Protein AF-A0A954VQD3-F1 (afdb_monomer_lite)

Radius of gyration: 32.28 Å; chains: 1; bounding box: 73×51×91 Å

Structure (mmCIF, N/CA/C/O backbone):
data_AF-A0A954VQD3-F1
#
_entry.id   AF-A0A954VQD3-F1
#
loop_
_atom_site.group_PDB
_atom_site.id
_atom_site.type_symbol
_atom_site.label_atom_id
_atom_site.label_alt_id
_atom_site.label_comp_id
_atom_site.label_asym_id
_atom_site.label_entity_id
_atom_site.label_seq_id
_atom_site.pdbx_PDB_ins_code
_atom_site.Cartn_x
_atom_site.Cartn_y
_atom_site.Cartn_z
_atom_site.occupancy
_atom_site.B_iso_or_equiv
_atom_site.auth_seq_id
_atom_site.auth_comp_id
_atom_site.auth_asym_id
_atom_site.auth_atom_id
_atom_site.pdbx_PDB_model_num
ATOM 1 N N . MET A 1 1 ? -7.266 22.678 31.585 1.00 53.00 1 MET A N 1
ATOM 2 C CA . MET A 1 1 ? -7.393 21.200 31.535 1.00 53.00 1 MET A CA 1
ATOM 3 C C . MET A 1 1 ? -6.326 20.645 30.597 1.00 53.00 1 MET A C 1
ATOM 5 O O . MET A 1 1 ? -6.410 20.885 29.399 1.00 53.00 1 MET A O 1
ATOM 9 N N . VAL A 1 2 ? -5.304 19.952 31.107 1.00 60.34 2 VAL A N 1
ATOM 10 C CA . VAL A 1 2 ? -4.282 19.309 30.259 1.00 60.34 2 VAL A CA 1
ATOM 11 C C . VAL A 1 2 ? -4.828 17.956 29.795 1.00 60.34 2 VAL A C 1
ATOM 13 O O . VAL A 1 2 ? -5.065 17.069 30.614 1.00 60.34 2 VAL A O 1
ATOM 16 N N . LYS A 1 3 ? -5.079 17.790 28.490 1.00 67.12 3 LYS A N 1
ATOM 17 C CA . LYS A 1 3 ? -5.513 16.505 27.916 1.00 67.12 3 LYS A CA 1
ATOM 18 C C . LYS A 1 3 ? -4.340 15.517 27.979 1.00 67.12 3 LYS A C 1
ATOM 20 O O . LYS A 1 3 ? -3.381 15.668 27.226 1.00 67.12 3 LYS A O 1
ATOM 25 N N . LYS A 1 4 ? -4.399 14.508 28.857 1.00 63.41 4 LYS A N 1
ATOM 26 C CA . LYS A 1 4 ? -3.428 13.398 28.862 1.00 63.41 4 LYS A CA 1
ATOM 27 C C . LYS A 1 4 ? -3.558 12.614 27.546 1.00 63.41 4 LYS A C 1
ATOM 29 O O . LYS A 1 4 ? -4.603 12.028 27.273 1.00 63.41 4 LYS A O 1
ATOM 34 N N . GLN A 1 5 ? -2.517 12.646 26.714 1.00 70.31 5 GLN A N 1
ATOM 35 C CA . GLN A 1 5 ? -2.454 11.928 25.436 1.00 70.31 5 GLN A CA 1
ATOM 36 C C . GLN A 1 5 ? -2.365 10.416 25.690 1.00 70.31 5 GLN A C 1
ATOM 38 O O . GLN A 1 5 ? -1.503 9.959 26.439 1.00 70.31 5 GLN A O 1
ATOM 43 N N . LYS A 1 6 ? -3.256 9.633 25.071 1.00 73.31 6 LYS A N 1
ATOM 44 C CA . LYS A 1 6 ? -3.217 8.164 25.139 1.00 73.31 6 LYS A CA 1
ATOM 45 C C . LYS A 1 6 ? -2.074 7.660 24.239 1.00 73.31 6 LYS A C 1
ATOM 47 O O . LYS A 1 6 ? -2.005 8.107 23.091 1.00 73.31 6 LYS A O 1
ATOM 52 N N . PRO A 1 7 ? -1.199 6.751 24.707 1.00 74.94 7 PRO A N 1
ATOM 53 C CA . PRO A 1 7 ? -0.121 6.218 23.879 1.00 74.94 7 PRO A CA 1
ATOM 54 C C . PRO A 1 7 ? -0.697 5.536 22.631 1.00 74.94 7 PRO A C 1
ATOM 56 O O . PRO A 1 7 ? -1.694 4.809 22.703 1.00 74.94 7 PRO A O 1
ATOM 59 N N . ARG A 1 8 ? -0.098 5.814 21.468 1.00 77.88 8 ARG A N 1
ATOM 60 C CA . ARG A 1 8 ? -0.530 5.227 20.194 1.00 77.88 8 ARG A CA 1
ATOM 61 C C . ARG A 1 8 ? -0.176 3.743 20.185 1.00 77.88 8 ARG A C 1
ATOM 63 O O . ARG A 1 8 ? 0.967 3.384 20.442 1.00 77.88 8 ARG A O 1
ATOM 70 N N . ARG A 1 9 ? -1.153 2.890 19.866 1.00 84.06 9 ARG A N 1
ATOM 71 C CA . ARG A 1 9 ? -0.912 1.457 19.657 1.00 84.06 9 ARG A CA 1
ATOM 72 C C . ARG A 1 9 ? -0.051 1.263 18.412 1.00 84.06 9 ARG A C 1
ATOM 74 O O . ARG A 1 9 ? -0.367 1.824 17.361 1.00 84.06 9 ARG A O 1
ATOM 81 N N . VAL A 1 10 ? 1.007 0.475 18.553 1.00 87.19 10 VAL A N 1
ATOM 82 C CA . VAL A 1 10 ? 1.866 0.030 17.455 1.00 87.19 10 VAL A CA 1
ATOM 83 C C . VAL A 1 10 ? 1.436 -1.384 17.087 1.00 87.19 10 VAL A C 1
ATOM 85 O O . VAL A 1 10 ? 1.178 -2.198 17.969 1.00 87.19 10 VAL A O 1
ATOM 88 N N . TYR A 1 11 ? 1.316 -1.636 15.791 1.00 91.00 11 TYR A N 1
ATOM 89 C CA . TYR A 1 11 ? 0.988 -2.944 15.240 1.00 91.00 11 TYR A CA 1
ATOM 90 C C . TYR A 1 11 ? 2.153 -3.390 14.366 1.00 91.00 11 TYR A C 1
ATOM 92 O O . TYR A 1 11 ? 2.764 -2.543 13.704 1.00 91.00 11 TYR A O 1
ATOM 100 N N . ASP A 1 12 ? 2.436 -4.687 14.383 1.00 93.56 12 ASP A N 1
ATOM 101 C CA . ASP A 1 12 ? 3.449 -5.299 13.530 1.00 93.56 12 ASP A CA 1
ATOM 102 C C . ASP A 1 12 ? 3.027 -5.266 12.053 1.00 93.56 12 ASP A C 1
ATOM 104 O O . ASP A 1 12 ? 1.837 -5.180 11.733 1.00 93.56 12 ASP A O 1
ATOM 108 N N . ASP A 1 13 ? 3.993 -5.313 11.144 1.00 92.69 13 ASP A N 1
ATOM 109 C CA . ASP A 1 13 ? 3.743 -5.166 9.712 1.00 92.69 13 ASP A CA 1
ATOM 110 C C . ASP A 1 13 ? 3.011 -6.376 9.122 1.00 92.69 13 ASP A C 1
ATOM 112 O O . ASP A 1 13 ? 2.098 -6.185 8.316 1.00 92.69 13 ASP A O 1
ATOM 116 N N . ASN A 1 14 ? 3.290 -7.594 9.604 1.00 94.00 14 ASN A N 1
ATOM 117 C CA . ASN A 1 14 ? 2.524 -8.788 9.226 1.00 94.00 14 ASN A CA 1
ATOM 118 C C . ASN A 1 14 ? 1.044 -8.655 9.603 1.00 94.00 14 ASN A C 1
ATOM 120 O O . ASN A 1 14 ? 0.161 -8.963 8.805 1.00 94.00 14 ASN A O 1
ATOM 124 N N . PHE A 1 15 ? 0.767 -8.120 10.793 1.00 95.44 15 PHE A N 1
ATOM 125 C CA . PHE A 1 15 ? -0.600 -7.893 11.257 1.00 95.44 15 PHE A CA 1
ATOM 126 C C . PHE A 1 15 ? -1.336 -6.857 10.395 1.00 95.44 15 PHE A C 1
ATOM 128 O O . PHE A 1 15 ? -2.511 -7.020 10.064 1.00 95.44 15 PHE A O 1
ATOM 135 N N . LYS A 1 16 ? -0.648 -5.779 9.996 1.00 94.62 16 LYS A N 1
ATOM 136 C CA . LYS A 1 16 ? -1.219 -4.793 9.066 1.00 94.62 16 LYS A CA 1
ATOM 137 C C . LYS A 1 16 ? -1.496 -5.423 7.703 1.00 94.62 16 LYS A C 1
ATOM 139 O O . LYS A 1 16 ? -2.553 -5.153 7.137 1.00 94.62 16 LYS A O 1
ATOM 144 N N . ALA A 1 17 ? -0.578 -6.245 7.192 1.00 94.31 17 ALA A N 1
ATOM 145 C CA . ALA A 1 17 ? -0.716 -6.907 5.899 1.00 94.31 17 ALA A CA 1
ATOM 146 C C . ALA A 1 17 ? -1.917 -7.863 5.871 1.00 94.31 17 ALA A C 1
ATOM 148 O O . ALA A 1 17 ? -2.715 -7.788 4.941 1.00 94.31 17 ALA A O 1
ATOM 149 N N . GLU A 1 18 ? -2.112 -8.672 6.915 1.00 96.38 18 GLU A N 1
ATOM 150 C CA . GLU A 1 18 ? -3.295 -9.533 7.061 1.00 96.38 18 GLU A CA 1
ATOM 151 C C . GLU A 1 18 ? -4.593 -8.712 7.022 1.00 96.38 18 GLU A C 1
ATOM 153 O O . GLU A 1 18 ? -5.526 -9.018 6.277 1.00 96.38 18 GLU A O 1
ATOM 158 N N . ALA A 1 19 ? -4.635 -7.602 7.762 1.00 96.44 19 ALA A N 1
ATOM 159 C CA . ALA A 1 19 ? -5.797 -6.724 7.789 1.00 96.44 19 ALA A CA 1
ATOM 160 C C . ALA A 1 19 ? -6.103 -6.102 6.413 1.00 96.44 19 ALA A C 1
ATOM 162 O O . ALA A 1 19 ? -7.271 -5.922 6.056 1.00 96.44 19 ALA A O 1
ATOM 163 N N . VAL A 1 20 ? -5.072 -5.763 5.632 1.00 95.88 20 VAL A N 1
ATOM 164 C CA . VAL A 1 20 ? -5.244 -5.261 4.262 1.00 95.88 20 VAL A CA 1
ATOM 165 C C . VAL A 1 20 ? -5.672 -6.374 3.311 1.00 95.88 20 VAL A C 1
ATOM 167 O O . VAL A 1 20 ? -6.564 -6.129 2.501 1.00 95.88 20 VAL A O 1
ATOM 170 N N . GLN A 1 21 ? -5.129 -7.586 3.442 1.00 96.31 21 GLN A N 1
ATOM 171 C CA . GLN A 1 21 ? -5.534 -8.737 2.635 1.00 96.31 21 GLN A CA 1
ATOM 172 C C . GLN A 1 21 ? -7.033 -9.002 2.786 1.00 96.31 21 GLN A C 1
ATOM 174 O O . GLN A 1 21 ? -7.761 -9.020 1.799 1.00 96.31 21 GLN A O 1
ATOM 179 N N . MET A 1 22 ? -7.537 -9.022 4.022 1.00 96.75 22 MET A N 1
ATOM 180 C CA . MET A 1 22 ? -8.971 -9.157 4.279 1.00 96.75 22 MET A CA 1
ATOM 181 C C . MET A 1 22 ? -9.816 -8.053 3.615 1.00 96.75 22 MET A C 1
ATOM 183 O O . MET A 1 22 ? -10.934 -8.306 3.164 1.00 96.75 22 MET A O 1
ATOM 187 N N . LEU A 1 23 ? -9.312 -6.812 3.558 1.00 95.81 23 LEU A N 1
ATOM 188 C CA . LEU A 1 23 ? -9.985 -5.724 2.836 1.00 95.81 23 LEU A CA 1
ATOM 189 C C . LEU A 1 23 ? -9.977 -5.928 1.315 1.00 95.81 23 LEU A C 1
ATOM 191 O O . LEU A 1 23 ? -10.847 -5.382 0.635 1.00 95.81 23 LEU A O 1
ATOM 195 N N . MET A 1 24 ? -8.969 -6.608 0.770 1.00 93.06 24 MET A N 1
ATOM 196 C CA . MET A 1 24 ? -8.898 -6.957 -0.651 1.00 93.06 24 MET A CA 1
ATOM 197 C C . MET A 1 24 ? -9.823 -8.129 -0.983 1.00 93.06 24 MET A C 1
ATOM 199 O O . MET A 1 24 ? -10.461 -8.099 -2.030 1.00 93.06 24 MET A O 1
ATOM 203 N N . ASP A 1 25 ? -10.009 -9.055 -0.043 1.00 96.25 25 ASP A N 1
ATOM 204 C CA . ASP A 1 25 ? -10.927 -10.198 -0.152 1.00 96.25 25 ASP A CA 1
ATOM 205 C C . ASP A 1 25 ? -12.417 -9.802 -0.010 1.00 96.25 25 ASP A C 1
ATOM 207 O O . ASP A 1 25 ? -13.311 -10.645 -0.043 1.00 96.25 25 ASP A O 1
ATOM 211 N N . GLY A 1 26 ? -12.710 -8.504 0.141 1.00 94.62 26 GLY A N 1
ATOM 212 C CA . GLY A 1 26 ? -14.070 -7.953 0.138 1.00 94.62 26 GLY A CA 1
ATOM 213 C C . GLY A 1 26 ? -14.682 -7.717 1.521 1.00 94.62 26 GLY A C 1
ATOM 214 O O . GLY A 1 26 ? -15.826 -7.265 1.618 1.00 94.62 26 GLY A O 1
ATOM 215 N N . HIS A 1 27 ? -13.947 -7.957 2.611 1.00 97.12 27 HIS A N 1
ATOM 216 C CA . HIS A 1 27 ? -14.450 -7.642 3.945 1.00 97.12 27 HIS A CA 1
ATOM 217 C C . HIS A 1 27 ? -14.507 -6.129 4.189 1.00 97.12 27 HIS A C 1
ATOM 219 O O . HIS A 1 27 ? -13.629 -5.357 3.797 1.00 97.12 27 HIS A O 1
ATOM 225 N N . SER A 1 28 ? -15.538 -5.680 4.911 1.00 96.62 28 SER A N 1
ATOM 226 C CA . SER A 1 28 ? -15.629 -4.279 5.320 1.00 96.62 28 SER A CA 1
ATOM 227 C C . SER A 1 28 ? -14.601 -3.963 6.408 1.00 96.62 28 SER A C 1
ATOM 229 O O . SER A 1 28 ? -14.338 -4.777 7.293 1.00 96.62 28 SER A O 1
ATOM 231 N N . ALA A 1 29 ? -14.071 -2.737 6.421 1.00 94.94 29 ALA A N 1
ATOM 232 C CA . ALA A 1 29 ? -13.104 -2.322 7.443 1.00 94.94 29 ALA A CA 1
ATOM 233 C C . ALA A 1 29 ? -13.633 -2.454 8.877 1.00 94.94 29 ALA A C 1
ATOM 235 O O . ALA A 1 29 ? -12.852 -2.668 9.798 1.00 94.94 29 ALA A O 1
ATOM 236 N N . THR A 1 30 ? -14.948 -2.333 9.073 1.00 96.81 30 THR A N 1
ATOM 237 C CA . THR A 1 30 ? -15.583 -2.543 10.379 1.00 96.81 30 THR A CA 1
ATOM 238 C C . THR A 1 30 ? -15.539 -4.014 10.785 1.00 96.81 30 THR A C 1
ATOM 240 O O . THR A 1 30 ? -15.180 -4.313 11.920 1.00 96.81 30 THR A O 1
ATOM 243 N N . SER A 1 31 ? -15.840 -4.929 9.857 1.00 97.12 31 SER A N 1
ATOM 244 C CA . SER A 1 31 ? -15.756 -6.374 10.097 1.00 97.12 31 SER A CA 1
ATOM 245 C C . SER A 1 31 ? -14.320 -6.816 10.383 1.00 97.12 31 SER A C 1
ATOM 247 O O . SER A 1 31 ? -14.083 -7.542 11.346 1.00 97.12 31 SER A O 1
ATOM 249 N N . VAL A 1 32 ? -13.358 -6.315 9.605 1.00 97.12 32 VAL A N 1
ATOM 250 C CA . VAL A 1 32 ? -11.930 -6.596 9.808 1.00 97.12 32 VAL A CA 1
ATOM 251 C C . VAL A 1 32 ? -11.458 -6.074 11.164 1.00 97.12 32 VAL A C 1
ATOM 253 O O . VAL A 1 32 ? -10.838 -6.808 11.925 1.00 97.12 32 VAL A O 1
ATOM 256 N N . ALA A 1 33 ? -11.800 -4.830 11.512 1.00 95.44 33 ALA A N 1
ATOM 257 C CA . ALA A 1 33 ? -11.415 -4.242 12.791 1.00 95.44 33 ALA A CA 1
ATOM 258 C C . ALA A 1 33 ? -11.987 -5.018 13.987 1.00 95.44 33 ALA A C 1
ATOM 260 O O . ALA A 1 33 ? -11.266 -5.259 14.952 1.00 95.44 33 ALA A O 1
ATOM 261 N N . LEU A 1 34 ? -13.247 -5.458 13.899 1.00 96.19 34 LEU A N 1
ATOM 262 C CA . LEU A 1 34 ? -13.868 -6.294 14.923 1.00 96.19 34 LEU A CA 1
ATOM 263 C C . LEU A 1 34 ? -13.156 -7.648 15.048 1.00 96.19 34 LEU A C 1
ATOM 265 O O . LEU A 1 34 ? -12.820 -8.051 16.158 1.00 96.19 34 LEU A O 1
ATOM 269 N N . ARG A 1 35 ? -12.887 -8.321 13.921 1.00 95.50 35 ARG A N 1
ATOM 270 C CA . ARG A 1 35 ? -12.230 -9.637 13.900 1.00 95.50 35 ARG A CA 1
ATOM 271 C C . ARG A 1 35 ? -10.818 -9.592 14.482 1.00 95.50 35 ARG A C 1
ATOM 273 O O . ARG A 1 35 ? -10.439 -10.490 15.220 1.00 95.50 35 ARG A O 1
ATOM 280 N N . LEU A 1 36 ? -10.066 -8.540 14.168 1.00 93.50 36 LEU A N 1
ATOM 281 C CA . LEU A 1 36 ? -8.671 -8.376 14.582 1.00 93.50 36 LEU A CA 1
ATOM 282 C C . LEU A 1 36 ? -8.514 -7.624 15.918 1.00 93.50 36 LEU A C 1
ATOM 284 O O . LEU A 1 36 ? -7.398 -7.312 16.328 1.00 93.50 36 LEU A O 1
ATOM 288 N N . GLY A 1 37 ? -9.611 -7.276 16.600 1.00 92.81 37 GLY A N 1
ATOM 289 C CA . GLY A 1 37 ? -9.562 -6.541 17.871 1.00 92.81 37 GLY A CA 1
ATOM 290 C C . GLY A 1 37 ? -9.009 -5.111 17.754 1.00 92.81 37 GLY A C 1
ATOM 291 O O . GLY A 1 37 ? -8.537 -4.527 18.735 1.00 92.81 37 GLY A O 1
ATOM 292 N N . VAL A 1 38 ? -9.061 -4.519 16.559 1.00 92.50 38 VAL A N 1
ATOM 293 C CA . VAL A 1 38 ? -8.619 -3.147 16.299 1.00 92.50 38 VAL A CA 1
ATOM 294 C C . VAL A 1 38 ? -9.751 -2.188 16.644 1.00 92.50 38 VAL A C 1
ATOM 296 O O . VAL A 1 38 ? -10.834 -2.231 16.072 1.00 92.50 38 VAL A O 1
ATOM 299 N N . SER A 1 39 ? -9.495 -1.250 17.556 1.00 87.38 39 SER A N 1
ATOM 300 C CA . SER A 1 39 ? -10.549 -0.372 18.086 1.00 87.38 39 SER A CA 1
ATOM 301 C C . SER A 1 39 ? -11.146 0.606 17.069 1.00 87.38 39 SER A C 1
ATOM 303 O O . SER A 1 39 ? -12.187 1.196 17.340 1.00 87.38 39 SER A O 1
ATOM 305 N N . CYS A 1 40 ? 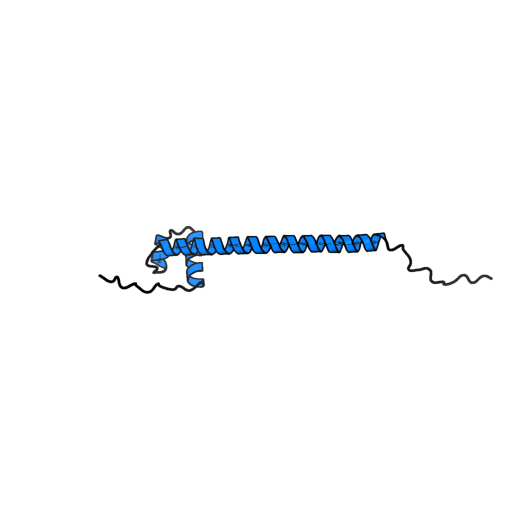-10.485 0.846 15.932 1.00 90.94 40 CYS A N 1
ATOM 306 C CA . CYS A 1 40 ? -10.936 1.842 14.967 1.00 90.94 40 CYS A CA 1
ATOM 307 C C . CYS A 1 40 ? -10.808 1.352 13.512 1.00 90.94 40 CYS A C 1
ATOM 309 O O . CYS A 1 40 ? -9.688 1.209 13.015 1.00 90.94 40 CYS A O 1
ATOM 311 N N . PRO A 1 41 ? -11.928 1.183 12.782 1.00 91.50 41 PRO A N 1
ATOM 312 C CA . PRO A 1 41 ? -11.929 0.765 11.375 1.00 91.50 41 PRO A CA 1
ATOM 313 C C . PRO A 1 41 ? -11.187 1.710 10.421 1.00 91.50 41 PRO A C 1
ATOM 315 O O . PRO A 1 41 ? -10.789 1.322 9.323 1.00 91.50 41 PRO A O 1
ATOM 318 N N . THR A 1 42 ? -11.013 2.980 10.795 1.00 94.12 42 THR A N 1
ATOM 319 C CA . THR A 1 42 ? -10.273 3.959 9.981 1.00 94.12 42 THR A CA 1
ATOM 320 C C . THR A 1 42 ? -8.781 3.642 9.918 1.00 94.12 42 THR A C 1
ATOM 322 O O . THR A 1 42 ? -8.148 3.927 8.904 1.00 94.12 42 THR A O 1
ATOM 325 N N . VAL A 1 43 ? -8.233 3.002 10.955 1.00 93.94 43 VAL A N 1
ATOM 326 C CA . VAL A 1 43 ? -6.827 2.587 11.010 1.00 93.94 43 VAL A CA 1
ATOM 327 C C . VAL A 1 43 ? -6.555 1.483 9.987 1.00 93.94 43 VAL A C 1
ATOM 329 O O . VAL A 1 43 ? -5.576 1.569 9.257 1.00 93.94 43 VAL A O 1
ATOM 332 N N . VAL A 1 44 ? -7.473 0.526 9.833 1.00 94.56 44 VAL A N 1
ATOM 333 C CA . VAL A 1 44 ? -7.356 -0.543 8.825 1.00 94.56 44 VAL A CA 1
ATOM 334 C C . VAL A 1 44 ? -7.355 0.034 7.402 1.00 94.56 44 VAL A C 1
ATOM 336 O O . VAL A 1 44 ? -6.514 -0.311 6.574 1.00 94.56 44 VAL A O 1
ATOM 339 N N . ARG A 1 45 ? -8.240 1.003 7.120 1.00 94.69 45 ARG A N 1
ATOM 340 C CA . ARG A 1 45 ? -8.238 1.722 5.828 1.00 94.69 45 ARG A CA 1
ATOM 341 C C . ARG A 1 45 ? -6.951 2.520 5.605 1.00 94.69 45 ARG A C 1
ATOM 343 O O . ARG A 1 45 ? -6.524 2.684 4.464 1.00 94.69 45 ARG A O 1
ATOM 350 N N . ARG A 1 46 ? -6.350 3.047 6.677 1.00 95.31 46 ARG A N 1
ATOM 351 C CA . ARG A 1 46 ? -5.075 3.769 6.614 1.00 95.31 46 ARG A CA 1
ATOM 352 C C . ARG A 1 46 ? -3.945 2.843 6.181 1.00 95.31 46 ARG A C 1
ATOM 354 O O . ARG A 1 46 ? -3.223 3.218 5.267 1.00 95.31 46 ARG A O 1
ATOM 361 N N . TRP A 1 47 ? -3.855 1.645 6.756 1.00 95.38 47 TRP A N 1
ATOM 362 C CA . TRP A 1 47 ? -2.849 0.651 6.370 1.00 95.38 47 TRP A CA 1
ATOM 363 C C . TRP A 1 47 ? -2.959 0.264 4.900 1.00 95.38 47 TRP A C 1
ATOM 365 O O . TRP A 1 47 ? -1.951 0.257 4.205 1.00 95.38 47 TRP A O 1
ATOM 375 N N . LYS A 1 48 ? -4.183 0.075 4.386 1.00 94.06 48 LYS A N 1
ATOM 376 C CA . LYS A 1 48 ? -4.395 -0.174 2.950 1.00 94.06 48 LYS A CA 1
ATOM 377 C C . LYS A 1 48 ? -3.807 0.944 2.086 1.00 94.06 48 LYS A C 1
ATOM 379 O O . LYS A 1 48 ? -3.146 0.674 1.092 1.00 94.06 48 LYS A O 1
ATOM 384 N N . ARG A 1 49 ? -4.025 2.207 2.464 1.00 93.31 49 ARG A N 1
ATOM 385 C CA . ARG A 1 49 ? -3.471 3.355 1.731 1.00 93.31 49 ARG A CA 1
ATOM 386 C C . ARG A 1 49 ? -1.947 3.434 1.837 1.00 93.31 49 ARG A C 1
ATOM 388 O O . ARG A 1 49 ? -1.308 3.716 0.833 1.00 93.31 49 ARG A O 1
ATOM 395 N N . GLU A 1 50 ? -1.386 3.211 3.024 1.00 92.19 50 GLU A N 1
ATOM 396 C CA . GLU A 1 50 ? 0.069 3.193 3.243 1.00 92.19 50 GLU A CA 1
ATOM 397 C C . GLU A 1 50 ? 0.731 2.129 2.356 1.00 92.19 50 GLU A C 1
ATOM 399 O O . GLU A 1 50 ? 1.687 2.430 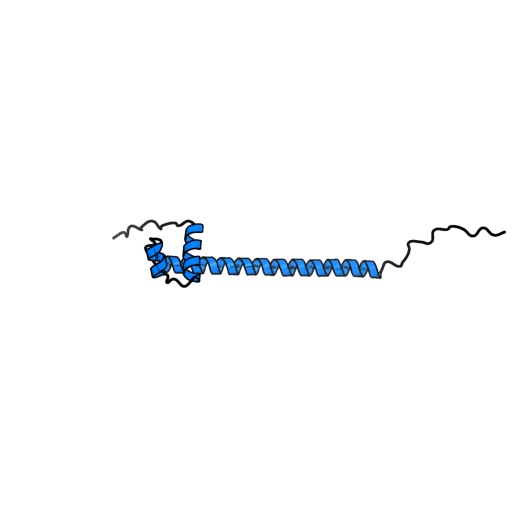1.648 1.00 92.19 50 GLU A O 1
ATOM 404 N N . GLN A 1 51 ? 0.158 0.926 2.303 1.00 90.62 51 GLN A N 1
ATOM 405 C CA . GLN A 1 51 ? 0.688 -0.178 1.505 1.00 90.62 51 GLN A CA 1
ATOM 406 C C . GLN A 1 51 ? 0.582 0.081 -0.007 1.00 90.62 51 GLN A C 1
ATOM 408 O O . GLN A 1 51 ? 1.532 -0.177 -0.740 1.00 90.62 51 GLN A O 1
ATOM 413 N N . LEU A 1 52 ? -0.532 0.659 -0.476 1.00 88.81 52 LEU A N 1
ATOM 414 C CA . LEU A 1 52 ? -0.689 1.058 -1.881 1.00 88.81 52 LEU A CA 1
ATOM 415 C C . LEU A 1 52 ? 0.284 2.176 -2.282 1.00 88.81 52 LEU A C 1
ATOM 417 O O . LEU A 1 52 ? 0.842 2.135 -3.374 1.00 88.81 52 LEU A O 1
ATOM 421 N N . ALA A 1 53 ? 0.511 3.157 -1.405 1.00 88.25 53 ALA A N 1
ATOM 422 C CA . ALA A 1 53 ? 1.475 4.227 -1.655 1.00 88.25 53 ALA A CA 1
ATOM 423 C C . ALA A 1 53 ? 2.912 3.686 -1.725 1.00 88.25 53 ALA A C 1
ATOM 425 O O . ALA A 1 53 ? 3.680 4.081 -2.601 1.00 88.25 53 ALA A O 1
ATOM 426 N N . GLN A 1 54 ? 3.255 2.744 -0.842 1.00 86.12 54 GLN A N 1
ATOM 427 C CA . GLN A 1 54 ? 4.549 2.068 -0.860 1.00 86.12 54 GLN A CA 1
ATOM 428 C C . GLN A 1 54 ? 4.739 1.265 -2.155 1.00 86.12 54 GLN A C 1
ATOM 430 O O . GLN A 1 54 ? 5.785 1.365 -2.788 1.00 86.12 54 GLN A O 1
ATOM 435 N N . ALA A 1 55 ? 3.718 0.511 -2.574 1.00 82.06 55 ALA A N 1
ATOM 436 C CA . ALA A 1 55 ? 3.758 -0.274 -3.804 1.00 82.06 55 ALA A CA 1
ATOM 437 C C . ALA A 1 55 ? 3.934 0.611 -5.049 1.00 82.06 55 ALA A C 1
ATOM 439 O O . ALA A 1 55 ? 4.765 0.297 -5.898 1.00 82.06 55 ALA A O 1
ATOM 440 N N . GLY A 1 56 ? 3.213 1.737 -5.127 1.00 80.12 56 GLY A N 1
ATOM 441 C CA . GLY A 1 56 ? 3.366 2.709 -6.215 1.00 80.12 56 GLY A CA 1
ATOM 442 C C . GLY A 1 56 ? 4.780 3.288 -6.282 1.00 80.12 56 GLY A C 1
ATOM 443 O O . GLY A 1 56 ? 5.415 3.243 -7.328 1.00 80.12 56 GLY A O 1
ATOM 444 N N . SER A 1 57 ? 5.326 3.714 -5.140 1.00 78.62 57 SER A N 1
ATOM 445 C CA . SER A 1 57 ? 6.692 4.245 -5.080 1.00 78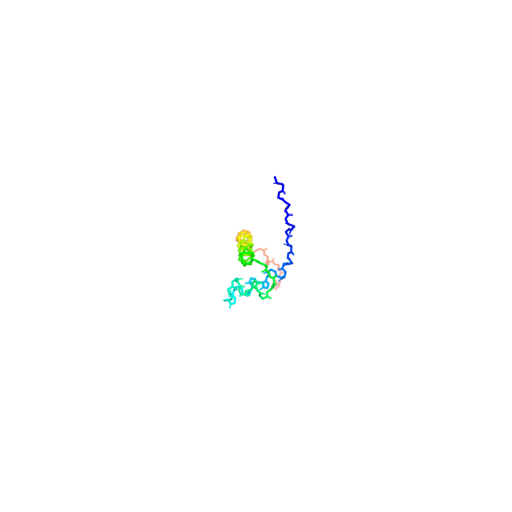.62 57 SER A CA 1
ATOM 446 C C . SER A 1 57 ? 7.753 3.223 -5.495 1.00 78.62 57 SER A C 1
ATOM 448 O O . SER A 1 57 ? 8.753 3.603 -6.099 1.00 78.62 57 SER A O 1
ATOM 450 N N . VAL A 1 58 ? 7.578 1.944 -5.154 1.00 76.50 58 VAL A N 1
ATOM 451 C CA . VAL A 1 58 ? 8.523 0.890 -5.551 1.00 76.50 58 VAL A CA 1
ATOM 452 C C . VAL A 1 58 ? 8.431 0.621 -7.051 1.00 76.50 58 VAL A C 1
ATOM 454 O O . VAL A 1 58 ? 9.470 0.501 -7.696 1.00 76.50 58 VAL A O 1
ATOM 457 N N . ALA A 1 59 ? 7.219 0.567 -7.612 1.00 75.69 59 ALA A N 1
ATOM 458 C CA . ALA A 1 59 ? 7.018 0.384 -9.048 1.00 75.69 59 ALA A CA 1
ATOM 459 C C . ALA A 1 59 ? 7.702 1.498 -9.858 1.00 75.69 59 ALA A C 1
ATOM 461 O O . ALA A 1 59 ? 8.474 1.200 -10.766 1.00 75.69 59 ALA A O 1
ATOM 462 N N . ASP A 1 60 ? 7.530 2.759 -9.451 1.00 76.62 60 ASP A N 1
ATOM 463 C CA . ASP A 1 60 ? 8.148 3.911 -10.120 1.00 76.62 60 ASP A CA 1
ATOM 464 C C . ASP A 1 60 ? 9.687 3.831 -10.128 1.00 76.62 60 ASP A C 1
ATOM 466 O O . ASP A 1 60 ? 10.342 4.090 -11.143 1.00 76.62 60 ASP A O 1
ATOM 470 N N . VAL A 1 61 ? 10.286 3.436 -8.998 1.00 79.94 61 VAL A N 1
ATOM 471 C CA . VAL A 1 61 ? 11.743 3.267 -8.883 1.00 79.94 61 VAL A CA 1
ATOM 472 C C . VAL A 1 61 ? 12.225 2.116 -9.768 1.00 79.94 61 VAL A C 1
ATOM 474 O O . VAL A 1 61 ? 13.225 2.269 -10.474 1.00 79.94 61 VAL A O 1
ATOM 477 N N . MET A 1 62 ? 11.523 0.983 -9.778 1.00 76.62 62 MET A N 1
ATOM 478 C CA . MET A 1 62 ? 11.892 -0.161 -10.616 1.00 76.62 62 MET A CA 1
ATOM 479 C C . MET A 1 62 ? 11.805 0.173 -12.109 1.00 76.62 62 MET A C 1
ATOM 481 O O . MET A 1 62 ? 12.754 -0.102 -12.843 1.00 76.62 62 MET A O 1
ATOM 485 N N . ASP A 1 63 ? 10.743 0.849 -12.548 1.00 81.50 63 ASP A N 1
ATOM 486 C CA . ASP A 1 63 ? 10.571 1.272 -13.942 1.00 81.50 63 ASP A CA 1
ATOM 487 C C . ASP A 1 63 ? 11.686 2.218 -14.401 1.00 81.50 63 ASP A C 1
ATOM 489 O O . ASP A 1 63 ? 12.187 2.113 -15.526 1.00 81.50 63 ASP A O 1
ATOM 493 N N . SER A 1 64 ? 12.117 3.132 -13.526 1.00 82.56 64 SER A N 1
ATOM 494 C CA . SER A 1 64 ? 13.238 4.030 -13.819 1.00 82.56 64 SER A CA 1
ATOM 495 C C . SER A 1 64 ? 14.540 3.256 -14.053 1.00 82.56 64 SER A C 1
ATOM 497 O O . SER A 1 64 ? 15.265 3.527 -15.014 1.00 82.56 64 SER A O 1
ATOM 499 N N . ARG A 1 65 ? 14.790 2.224 -13.237 1.00 79.88 65 ARG A N 1
ATOM 500 C CA . ARG A 1 65 ? 15.988 1.391 -13.335 1.00 79.88 65 ARG A CA 1
ATOM 501 C C . ARG A 1 65 ? 15.967 0.503 -14.574 1.00 79.88 65 ARG A C 1
ATOM 503 O O . ARG A 1 65 ? 17.003 0.344 -15.216 1.00 79.88 65 ARG A O 1
ATOM 510 N N . VAL A 1 66 ? 14.806 -0.042 -14.937 1.00 88.00 66 VAL A N 1
ATOM 511 C CA . VAL A 1 66 ? 14.636 -0.818 -16.175 1.00 88.00 66 VAL A CA 1
ATOM 512 C C . VAL A 1 66 ? 14.975 0.044 -17.389 1.00 88.00 66 VAL A C 1
ATOM 514 O O . VAL A 1 66 ? 15.799 -0.357 -18.207 1.00 88.00 66 VAL A O 1
ATOM 517 N N . LYS A 1 67 ? 14.432 1.265 -17.474 1.00 87.19 67 LYS A N 1
ATOM 518 C CA . LYS A 1 67 ? 14.719 2.185 -18.589 1.00 87.19 67 LYS A CA 1
ATOM 519 C C . LYS A 1 67 ? 16.201 2.539 -18.704 1.00 87.19 67 LYS A C 1
ATOM 521 O O . LYS A 1 67 ? 16.722 2.617 -19.817 1.00 87.19 67 LYS A O 1
ATOM 526 N N . GLU A 1 68 ? 16.872 2.755 -17.576 1.00 88.62 68 GLU A N 1
ATOM 527 C CA . GLU A 1 68 ? 18.311 3.030 -17.538 1.00 88.62 68 GLU A CA 1
ATOM 528 C C . GLU A 1 68 ? 19.122 1.833 -18.057 1.00 88.62 68 GLU A C 1
ATOM 530 O O . GLU A 1 68 ? 19.965 1.989 -18.941 1.00 88.62 68 GLU A O 1
ATOM 535 N N . LEU A 1 69 ? 18.818 0.626 -17.573 1.00 90.06 69 LEU A N 1
ATOM 536 C CA . LEU A 1 69 ? 19.492 -0.602 -18.001 1.00 90.06 69 LEU A CA 1
ATOM 537 C C . LEU A 1 69 ? 19.263 -0.897 -19.486 1.00 90.06 69 LEU A C 1
ATOM 539 O O . LEU A 1 69 ? 20.199 -1.264 -20.193 1.00 90.06 69 LEU A O 1
ATOM 5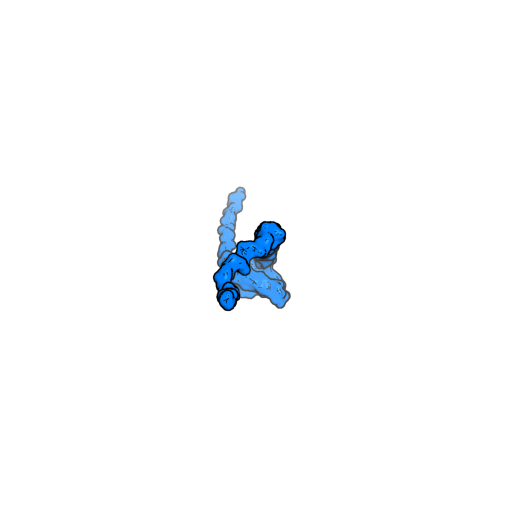43 N N . GLU A 1 70 ? 18.048 -0.689 -19.987 1.00 88.56 70 GLU A N 1
ATOM 544 C CA . GLU A 1 70 ? 17.758 -0.820 -21.412 1.00 88.56 70 GLU A CA 1
ATOM 545 C C . GLU A 1 70 ? 18.516 0.210 -22.264 1.00 88.56 70 GLU A C 1
ATOM 547 O O . GLU A 1 70 ? 18.938 -0.091 -23.383 1.00 88.56 70 GLU A O 1
ATOM 552 N N . ALA A 1 71 ? 18.683 1.442 -21.773 1.00 88.94 71 ALA A N 1
ATOM 553 C CA . ALA A 1 71 ? 19.441 2.471 -22.479 1.00 88.94 71 ALA A CA 1
ATOM 554 C C . ALA A 1 71 ? 20.927 2.109 -22.572 1.00 88.94 71 ALA A C 1
ATOM 556 O O . ALA A 1 71 ? 21.524 2.264 -23.642 1.00 88.94 71 ALA A O 1
ATOM 557 N N . GLU A 1 72 ? 21.488 1.578 -21.487 1.00 87.56 72 GLU A N 1
ATOM 558 C CA . GLU A 1 72 ? 22.871 1.118 -21.445 1.00 87.56 72 GLU A CA 1
ATOM 559 C C . GLU A 1 72 ? 23.082 -0.104 -22.342 1.00 87.56 72 GLU A C 1
ATOM 561 O O . GLU A 1 72 ? 24.028 -0.133 -23.129 1.00 87.56 72 GLU A O 1
ATOM 566 N N . LEU A 1 73 ? 22.149 -1.061 -22.333 1.00 88.00 73 LEU A N 1
ATOM 567 C CA . LEU A 1 73 ? 22.188 -2.208 -23.239 1.00 88.00 73 LEU A CA 1
ATOM 568 C C . LEU A 1 73 ? 22.222 -1.752 -24.704 1.00 88.00 73 LEU A C 1
ATOM 570 O O . LEU A 1 73 ? 23.114 -2.149 -25.451 1.00 88.00 73 LEU A O 1
ATOM 574 N N . ARG A 1 74 ? 21.333 -0.829 -25.094 1.00 85.94 74 ARG A N 1
ATOM 575 C CA . ARG A 1 74 ? 21.316 -0.254 -26.451 1.00 85.94 74 ARG A CA 1
ATOM 576 C C . ARG A 1 74 ? 22.609 0.490 -26.799 1.00 85.94 74 ARG A C 1
ATOM 578 O O . ARG A 1 74 ? 22.976 0.555 -27.973 1.00 85.94 74 ARG A O 1
ATOM 585 N N . ARG A 1 75 ? 23.280 1.110 -25.821 1.00 87.62 75 ARG A N 1
ATOM 586 C CA . ARG A 1 75 ? 24.577 1.777 -26.024 1.00 87.62 75 ARG A CA 1
ATOM 587 C C . ARG A 1 75 ? 25.670 0.752 -26.310 1.00 87.62 75 ARG A C 1
ATOM 589 O O . ARG A 1 75 ? 26.345 0.871 -27.330 1.00 87.62 75 ARG A O 1
ATOM 596 N N . VAL A 1 76 ? 25.777 -0.272 -25.469 1.00 83.31 76 VAL A N 1
ATOM 597 C CA . VAL A 1 76 ? 26.755 -1.360 -25.610 1.00 83.31 76 VAL A CA 1
ATOM 598 C C . VAL A 1 76 ? 26.545 -2.132 -26.916 1.00 83.31 76 VAL A C 1
ATOM 600 O O . VAL A 1 76 ? 27.506 -2.449 -27.618 1.00 83.31 76 VAL A O 1
ATOM 603 N N . GLU A 1 77 ? 25.295 -2.391 -27.302 1.00 77.81 77 GLU A N 1
ATOM 604 C CA . GLU A 1 77 ? 24.970 -3.025 -28.584 1.00 77.81 77 GLU A CA 1
ATOM 605 C C . GLU A 1 77 ? 25.442 -2.188 -29.776 1.00 77.81 77 GLU A C 1
ATOM 607 O O . GLU A 1 77 ? 26.057 -2.726 -30.699 1.00 77.81 77 GLU A O 1
ATOM 612 N N . ARG A 1 78 ? 25.229 -0.866 -29.735 1.00 71.94 78 ARG A N 1
ATOM 613 C CA . ARG A 1 78 ? 25.728 0.049 -30.769 1.00 71.94 78 ARG A CA 1
ATOM 614 C C . ARG A 1 78 ? 27.251 0.056 -30.844 1.00 71.94 78 ARG A C 1
ATOM 616 O O . ARG A 1 78 ? 27.791 0.016 -31.945 1.00 71.94 78 ARG A O 1
ATOM 623 N N . GLU A 1 79 ? 27.947 0.070 -29.712 1.00 77.81 79 GLU A N 1
ATOM 624 C CA . GLU A 1 79 ? 29.415 0.017 -29.677 1.00 77.81 79 GLU A CA 1
ATOM 625 C C . GLU A 1 79 ? 29.953 -1.286 -30.287 1.00 77.81 79 GLU A C 1
ATOM 627 O O . GLU A 1 79 ? 30.864 -1.255 -31.121 1.00 77.81 79 GLU A O 1
ATOM 632 N N . ARG A 1 80 ? 29.331 -2.428 -29.964 1.00 76.06 80 ARG A N 1
ATOM 633 C CA . ARG A 1 80 ? 29.660 -3.726 -30.573 1.00 76.06 80 ARG A CA 1
ATOM 634 C C . ARG A 1 80 ? 29.429 -3.721 -32.083 1.00 76.06 80 ARG A C 1
ATOM 636 O O . ARG A 1 80 ? 30.246 -4.259 -32.833 1.00 76.06 80 ARG A O 1
ATOM 643 N N . ASP A 1 81 ? 28.313 -3.161 -32.533 1.00 70.75 81 ASP A N 1
ATOM 644 C CA . ASP A 1 81 ? 27.942 -3.162 -33.948 1.00 70.75 81 ASP A CA 1
ATOM 645 C C . ASP A 1 81 ? 28.824 -2.225 -34.774 1.00 70.75 81 ASP A C 1
ATOM 647 O O . ASP A 1 81 ? 29.183 -2.570 -35.902 1.00 70.75 81 ASP A O 1
ATOM 651 N N . VAL A 1 82 ? 29.261 -1.102 -34.198 1.00 71.44 82 VAL A N 1
ATOM 652 C CA . VAL A 1 82 ? 30.307 -0.260 -34.789 1.00 71.44 82 VAL A CA 1
ATOM 653 C C . VAL A 1 82 ? 31.601 -1.058 -34.916 1.00 71.44 82 VAL A C 1
ATOM 655 O O . VAL A 1 82 ? 32.105 -1.173 -36.031 1.00 71.44 82 VAL A O 1
ATOM 658 N N . LEU A 1 83 ? 32.094 -1.700 -33.847 1.00 60.91 83 LEU A N 1
ATOM 659 C CA . LEU A 1 83 ? 33.326 -2.502 -33.911 1.00 60.91 83 LEU A CA 1
ATOM 660 C C . LEU A 1 83 ? 33.257 -3.622 -34.961 1.00 60.91 83 LEU A C 1
ATOM 662 O O . LEU A 1 83 ? 34.213 -3.832 -35.707 1.00 60.91 83 LEU A O 1
ATOM 666 N N . LYS A 1 84 ? 32.117 -4.313 -35.073 1.00 61.69 84 LYS A N 1
ATOM 667 C CA . LYS A 1 84 ? 31.897 -5.325 -36.120 1.00 61.69 84 LYS A CA 1
ATOM 668 C C . LYS A 1 84 ? 31.915 -4.740 -37.531 1.00 61.69 84 LYS A C 1
ATOM 670 O O . LYS A 1 84 ? 32.317 -5.437 -38.458 1.00 61.69 84 LYS A O 1
ATOM 675 N N . LYS A 1 85 ? 31.472 -3.494 -37.716 1.00 59.41 85 LYS A N 1
ATOM 676 C CA . LYS A 1 85 ? 31.435 -2.830 -39.026 1.00 59.41 85 LYS A CA 1
ATOM 677 C C . LYS A 1 85 ? 32.821 -2.359 -39.486 1.00 59.41 85 LYS A C 1
ATOM 679 O O . LYS A 1 85 ? 33.068 -2.347 -40.688 1.00 59.41 85 LYS A O 1
ATOM 684 N N . VAL A 1 86 ? 33.711 -1.994 -38.557 1.00 61.00 86 VAL A N 1
ATOM 685 C CA . VAL A 1 86 ? 35.088 -1.531 -38.846 1.00 61.00 86 VAL A CA 1
ATOM 686 C C . VAL A 1 86 ? 36.169 -2.603 -38.729 1.00 61.00 86 VAL A C 1
ATOM 688 O O . VAL A 1 86 ? 37.318 -2.302 -39.029 1.00 61.00 86 VAL A O 1
ATOM 691 N N . ALA A 1 87 ? 35.848 -3.841 -38.351 1.00 56.25 87 ALA A N 1
ATOM 692 C CA . ALA A 1 87 ? 36.782 -4.959 -38.452 1.00 56.25 87 ALA A CA 1
ATOM 693 C C . ALA A 1 87 ? 36.700 -5.581 -39.863 1.00 56.25 87 ALA A C 1
ATOM 695 O O . ALA A 1 87 ? 35.859 -6.459 -40.093 1.00 56.25 87 ALA A O 1
ATOM 696 N N . PRO A 1 88 ? 37.530 -5.165 -40.848 1.00 52.78 88 PRO A N 1
ATOM 697 C CA . PRO A 1 88 ? 37.686 -5.946 -42.059 1.00 52.78 88 PRO A CA 1
ATOM 698 C C . PRO A 1 88 ? 38.184 -7.336 -41.667 1.00 52.78 88 PRO A C 1
ATOM 700 O O . PRO A 1 88 ? 38.976 -7.512 -40.746 1.00 52.78 88 PRO A O 1
ATOM 703 N N . ARG A 1 89 ? 37.673 -8.331 -42.380 1.00 56.25 89 ARG A N 1
ATOM 704 C CA . ARG A 1 89 ? 37.963 -9.757 -42.249 1.00 56.25 89 ARG A CA 1
ATOM 705 C C . ARG A 1 89 ? 39.471 -10.010 -42.461 1.00 56.25 89 ARG A C 1
ATOM 707 O O . ARG A 1 89 ? 39.883 -10.360 -43.558 1.00 56.25 89 ARG A O 1
ATOM 714 N N . SER A 1 90 ? 40.304 -9.789 -41.446 1.00 57.31 90 SER A N 1
ATOM 715 C CA . SER A 1 90 ? 41.767 -9.920 -41.523 1.00 57.31 90 SER A CA 1
ATOM 716 C C . SER A 1 90 ? 42.314 -10.931 -40.517 1.00 57.31 90 SER A C 1
ATOM 718 O O . SER A 1 90 ? 43.295 -10.677 -39.833 1.00 57.31 90 SER A O 1
ATOM 720 N N . LEU A 1 91 ? 41.718 -12.121 -40.448 1.00 56.50 91 LEU A N 1
ATOM 721 C CA . LEU A 1 91 ? 42.345 -13.279 -39.810 1.00 56.50 91 LEU A CA 1
ATOM 722 C C . LEU A 1 91 ? 42.153 -14.488 -40.726 1.00 56.50 91 LEU A C 1
ATOM 724 O O . LEU A 1 91 ? 41.035 -14.971 -40.890 1.00 56.50 91 LEU A O 1
ATOM 728 N N . GLY A 1 92 ? 43.249 -14.936 -41.348 1.00 50.28 92 GLY A N 1
ATOM 729 C CA . GLY A 1 92 ? 43.307 -16.230 -42.033 1.00 50.28 92 GLY A CA 1
ATOM 730 C C . GLY A 1 92 ? 43.857 -16.247 -43.464 1.00 50.28 92 GLY A C 1
ATOM 731 O O . GLY A 1 92 ? 43.274 -16.907 -44.314 1.00 50.28 92 GLY A O 1
ATOM 732 N N . LYS A 1 93 ? 44.985 -15.585 -43.755 1.00 49.53 93 LYS A N 1
ATOM 733 C CA . LYS A 1 93 ? 45.911 -16.080 -44.794 1.00 49.53 93 LYS A CA 1
ATOM 734 C C . LYS A 1 93 ? 47.208 -16.507 -44.111 1.00 49.53 93 LYS A C 1
ATOM 736 O O . LYS A 1 93 ? 48.164 -15.745 -44.050 1.00 49.53 93 LYS A O 1
ATOM 741 N N . GLY A 1 94 ? 47.188 -17.702 -43.528 1.00 52.06 94 GLY A N 1
ATOM 742 C CA . GLY A 1 94 ? 48.386 -18.434 -43.127 1.00 52.06 94 GLY A CA 1
ATOM 743 C C . GLY A 1 94 ? 48.651 -19.511 -44.172 1.00 52.06 94 GLY A C 1
ATOM 744 O O . GLY A 1 94 ? 47.789 -20.354 -44.401 1.00 52.06 94 GLY A O 1
ATOM 745 N N . ASN A 1 95 ? 49.800 -19.415 -44.840 1.00 51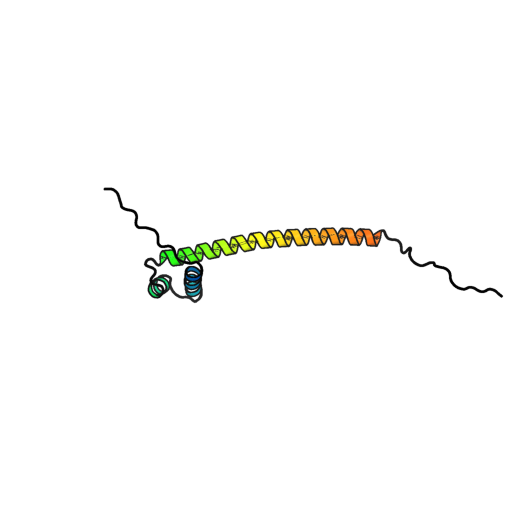.94 95 ASN A N 1
ATOM 746 C CA . ASN A 1 95 ? 50.307 -20.358 -45.836 1.00 51.94 95 ASN A CA 1
ATOM 747 C C . ASN A 1 95 ? 50.144 -21.820 -45.411 1.00 51.94 95 ASN A C 1
ATOM 749 O O . ASN A 1 95 ? 50.549 -22.169 -44.306 1.00 51.94 95 ASN A O 1
ATOM 753 N N . SER A 1 96 ? 49.703 -22.674 -46.339 1.00 53.62 96 SER A N 1
ATOM 754 C CA . SER A 1 96 ? 50.189 -24.053 -46.400 1.00 53.62 96 SER A CA 1
ATOM 755 C C . SER A 1 96 ? 49.853 -24.719 -47.740 1.00 53.62 96 SER A C 1
ATOM 757 O O . SER A 1 96 ? 48.694 -24.788 -48.130 1.00 53.62 96 SER A O 1
ATOM 759 N N . HIS A 1 97 ? 5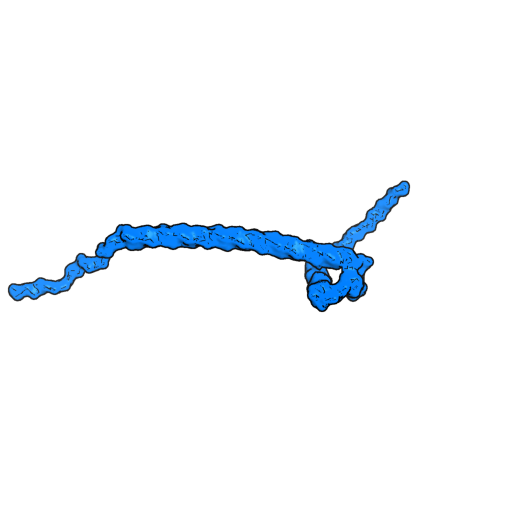0.900 -25.236 -48.389 1.00 49.19 97 HIS A N 1
ATOM 760 C CA . HIS A 1 97 ? 50.916 -26.172 -49.522 1.00 49.19 97 HIS A CA 1
ATOM 761 C C . HIS A 1 97 ? 50.541 -25.667 -50.928 1.00 49.19 97 HIS A C 1
ATOM 763 O O . HIS A 1 97 ? 49.417 -25.807 -51.395 1.00 49.19 97 HIS A O 1
ATOM 769 N N . ALA A 1 98 ? 51.571 -25.256 -51.674 1.00 49.09 98 ALA A N 1
ATOM 770 C CA . ALA A 1 98 ? 51.690 -25.572 -53.097 1.00 49.09 98 ALA A CA 1
ATOM 771 C C . ALA A 1 98 ? 53.133 -26.031 -53.363 1.00 49.09 98 ALA A C 1
ATOM 773 O O . ALA A 1 98 ? 54.023 -25.234 -53.646 1.00 49.09 98 ALA A O 1
ATOM 774 N N . LEU A 1 99 ? 53.357 -27.333 -53.166 1.00 51.28 99 LEU A N 1
ATOM 775 C CA . LEU A 1 99 ? 54.525 -28.058 -53.652 1.00 51.28 99 LEU A CA 1
ATOM 776 C C . LEU A 1 99 ? 54.428 -28.020 -55.190 1.00 51.28 99 LEU A C 1
ATOM 778 O O . LEU A 1 99 ? 53.568 -28.695 -55.755 1.00 51.28 99 LEU A O 1
ATOM 782 N N . MET A 1 100 ? 55.208 -27.160 -55.849 1.00 44.94 100 MET A N 1
ATOM 783 C CA . MET A 1 100 ? 55.412 -27.258 -57.295 1.00 44.94 100 MET A CA 1
ATOM 784 C C . MET A 1 100 ? 56.562 -28.225 -57.578 1.00 44.94 100 MET A C 1
ATOM 786 O O . MET A 1 100 ? 57.538 -28.276 -56.830 1.00 44.94 100 MET A O 1
ATOM 790 N N . ILE A 1 101 ? 56.313 -29.001 -58.628 1.00 50.28 101 ILE A N 1
ATOM 791 C CA . ILE A 1 101 ? 57.098 -30.057 -59.275 1.00 50.28 101 ILE A CA 1
ATOM 792 C C . ILE A 1 101 ? 58.544 -29.632 -59.538 1.00 50.28 101 ILE A C 1
ATOM 794 O O . ILE A 1 101 ? 58.740 -28.462 -59.937 1.00 50.28 101 ILE A O 1
#

pLDDT: mean 80.69, std 15.72, range [44.94, 97.12]

Sequence (101 aa):
MVKKQKPRRVYDDNFKAEAVQMLMDGHSATSVALRLGVSCPTVVRRWKREQLAQAGSVADVMDSRVKELEAELRRVERERDVLKKVAPRSLGKGNSHALMI

Secondary structure (DSSP, 8-state):
----PPPPPP--HHHHHHHHHHHHTT--HHHHHHHTT-S-HHHHHHHHHHHHHHHHHHHHHHHHHHHHHHHHHHHHHHHHHHHHHH--S-S----------

Foldseek 3Di:
DDPDDDDDDDDDPVLLVVLLVCVVVPDQLVRSCVVSVNPDSVVSVVSNVVVVVVVVVVVVVVVVVVVVVVVVVVVVVVVVVVVVVPDDPPPDPDDDDDPDD